Protein AF-A0A3C0C9X0-F1 (afdb_monomer)

Solvent-accessible surface area (backbone atoms only — not comparable to full-atom values): 4352 Å² total; per-residue (Å²): 116,75,86,46,46,70,28,37,34,20,15,25,62,94,37,72,35,39,57,55,47,72,71,40,70,65,35,41,80,44,75,26,92,41,60,69,57,22,51,52,35,37,75,70,62,75,24,80,40,70,44,69,56,67,70,60,51,53,50,46,41,72,74,66,69,49,78,86,68,78,89,76,81,133

Radius of gyration: 11.38 Å; Cα contacts (8 Å, |Δi|>4): 110; chains: 1; bounding box: 32×24×23 Å

Sequence (74 aa):
MEDLKDRKVCVQLGSVGAEIVKGIPGASMVTFNTMPEAYMELKKKGCDAAVTGTPVHQYYLASTKDQDLIYVKE

Foldseek 3Di:
DVVQALWEEEEEPPAPQQVVQVPHHNHHYDYDPDPVVSVVCVVVVVTVYYGHDPVVVVVCCVVPVDPVDDDDDD

Mean predicted aligned error: 4.43 Å

Secondary structure (DSSP, 8-state):
-GGGTT-EEEEETTSHHHHHHHTSTT-EEEEESSHHHHHHHHHTTSSSEEE--HHHHHHHHHHH--SS-PPPP-

pLDDT: mean 86.08, std 8.65, range [55.91, 95.19]

Nearest PDB structures (foldseek):
  6gpm-assembly1_A  TM=9.185E-01  e=2.382E-04  Thermotoga maritima MSB8
  4ymx-assembly2_B  TM=9.041E-01  e=2.076E-04  Caldanaerobacter subterraneus subsp. tengcongensis MB4
  6q3u-assembly1_A  TM=9.025E-01  e=8.180E-04  Thermotoga maritima MSB8
  4psh-assembly1_B  TM=9.034E-01  e=1.416E-03  Thermotoga maritima MSB8
  3del-assembly4_F  TM=9.215E-01  e=1.670E-02  Chlamydia trachomatis

Structure (mmCIF, N/CA/C/O backbone):
data_AF-A0A3C0C9X0-F1
#
_entry.id   AF-A0A3C0C9X0-F1
#
loop_
_atom_site.group_PDB
_atom_site.id
_atom_site.type_symbol
_atom_site.label_atom_id
_atom_site.label_alt_id
_atom_site.label_comp_id
_atom_site.label_asym_id
_atom_site.label_entity_id
_atom_site.label_seq_id
_atom_site.pdbx_PDB_ins_code
_atom_site.Cartn_x
_atom_site.Cartn_y
_atom_site.Cartn_z
_atom_site.occupancy
_atom_site.B_iso_or_equiv
_atom_site.auth_seq_id
_atom_site.auth_comp_id
_atom_site.auth_asym_id
_atom_site.auth_atom_id
_atom_site.pdbx_PDB_model_num
ATOM 1 N N . MET A 1 1 ? -10.353 -7.621 -5.066 1.00 62.88 1 MET A N 1
ATOM 2 C CA . MET A 1 1 ? -10.742 -6.269 -4.567 1.00 62.88 1 MET A CA 1
ATOM 3 C C . MET A 1 1 ? -11.669 -6.317 -3.359 1.00 62.88 1 MET A C 1
ATOM 5 O O . MET A 1 1 ? -11.592 -5.423 -2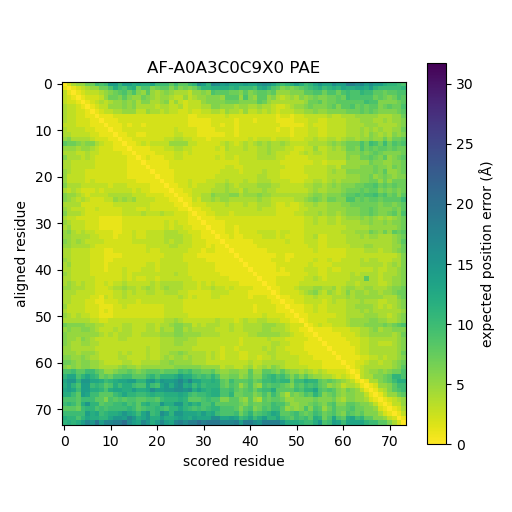.526 1.00 62.88 1 MET A O 1
ATOM 9 N N . GLU A 1 2 ? -12.545 -7.317 -3.242 1.00 74.12 2 GLU A N 1
ATOM 10 C CA . GLU A 1 2 ? -13.459 -7.416 -2.096 1.00 74.12 2 GLU A CA 1
ATOM 11 C C . GLU A 1 2 ? -12.737 -7.627 -0.763 1.00 74.12 2 GLU A C 1
ATOM 13 O O . GLU A 1 2 ? -13.179 -7.090 0.245 1.00 74.12 2 GLU A O 1
ATOM 18 N N . ASP A 1 3 ? -11.576 -8.286 -0.780 1.00 79.12 3 ASP A N 1
ATOM 19 C CA . ASP A 1 3 ? -10.742 -8.511 0.409 1.00 79.12 3 ASP A CA 1
ATOM 20 C C . ASP A 1 3 ? -10.165 -7.225 1.016 1.00 79.12 3 ASP A C 1
ATOM 22 O O . ASP A 1 3 ? -9.693 -7.236 2.149 1.00 79.12 3 ASP A O 1
ATOM 26 N N . LEU A 1 4 ? -10.188 -6.118 0.265 1.00 81.06 4 LEU A N 1
ATOM 27 C CA . LEU A 1 4 ? -9.700 -4.812 0.710 1.00 81.06 4 LEU A CA 1
ATOM 28 C C . LEU A 1 4 ? -10.808 -3.943 1.327 1.00 81.06 4 LEU A C 1
ATOM 30 O O . LEU A 1 4 ? -10.505 -2.878 1.868 1.00 81.06 4 LEU A O 1
ATOM 34 N N . LYS A 1 5 ? -12.076 -4.375 1.261 1.00 83.56 5 LYS A N 1
ATOM 35 C CA . LYS A 1 5 ? -13.192 -3.688 1.926 1.00 83.56 5 LYS A CA 1
ATOM 36 C C . LYS A 1 5 ? -12.961 -3.716 3.439 1.00 83.56 5 LYS A C 1
ATOM 38 O O . LYS A 1 5 ? -12.593 -4.748 3.994 1.00 83.56 5 LYS A O 1
ATOM 43 N N . ASP A 1 6 ? -13.127 -2.564 4.084 1.00 87.62 6 ASP A N 1
ATOM 44 C CA . ASP A 1 6 ? -12.941 -2.377 5.534 1.00 87.62 6 ASP A CA 1
ATOM 45 C C . ASP A 1 6 ? -11.527 -2.700 6.062 1.00 87.62 6 ASP A C 1
ATOM 47 O O . ASP A 1 6 ? -11.319 -2.859 7.267 1.00 87.62 6 ASP A O 1
ATOM 51 N N . ARG A 1 7 ? -10.527 -2.777 5.172 1.00 89.81 7 ARG A N 1
ATOM 52 C CA . ARG A 1 7 ? -9.123 -3.035 5.525 1.00 89.81 7 ARG A CA 1
ATOM 53 C C . ARG A 1 7 ? -8.270 -1.780 5.490 1.00 89.81 7 ARG A C 1
ATOM 55 O O . ARG A 1 7 ? -8.548 -0.838 4.743 1.00 89.81 7 ARG A O 1
ATOM 62 N N . LYS A 1 8 ? -7.182 -1.785 6.264 1.00 93.94 8 LYS A N 1
ATOM 63 C CA . LYS A 1 8 ? -6.124 -0.780 6.144 1.00 93.94 8 LYS A CA 1
ATOM 64 C C . LYS A 1 8 ? -5.177 -1.159 5.019 1.00 93.94 8 LYS A C 1
ATOM 66 O O . LYS A 1 8 ? -4.586 -2.236 5.043 1.00 93.94 8 LYS A O 1
ATOM 71 N N . VAL A 1 9 ? -4.986 -0.255 4.068 1.00 94.00 9 VAL A N 1
ATOM 72 C CA . VAL A 1 9 ? -4.159 -0.493 2.885 1.00 94.00 9 VAL A CA 1
ATOM 73 C C . VAL A 1 9 ? -3.037 0.535 2.812 1.00 94.00 9 VAL A C 1
ATOM 75 O O . VAL A 1 9 ? -3.290 1.736 2.717 1.00 94.00 9 VAL A O 1
ATOM 78 N N . CYS A 1 10 ? -1.795 0.061 2.845 1.00 95.19 10 CYS A N 1
ATOM 79 C CA . CYS A 1 10 ? -0.605 0.873 2.649 1.00 95.19 10 CYS A CA 1
ATOM 80 C C . CYS A 1 10 ? -0.368 1.153 1.159 1.00 95.19 10 CYS A C 1
ATOM 82 O O . CYS A 1 10 ? -0.34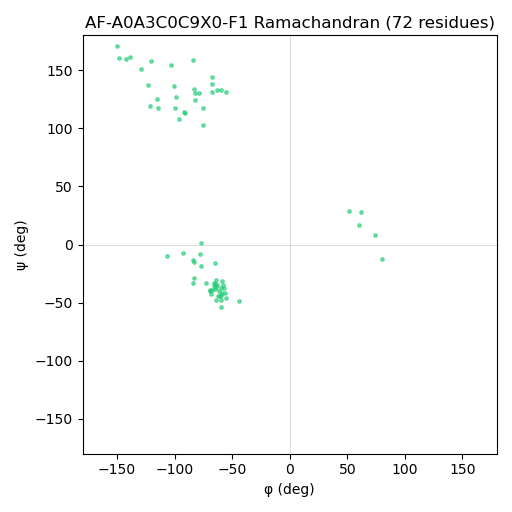0 0.240 0.332 1.00 95.19 10 CYS A O 1
ATOM 84 N N . VAL A 1 11 ? -0.141 2.413 0.805 1.00 94.44 11 VAL A N 1
ATOM 85 C CA . VAL A 1 11 ? 0.145 2.833 -0.576 1.00 94.44 11 VAL A CA 1
ATOM 86 C C . VAL A 1 11 ? 1.181 3.950 -0.602 1.00 94.44 11 VAL A C 1
ATOM 88 O O . VAL A 1 11 ? 1.368 4.668 0.378 1.00 94.44 11 VAL A O 1
ATOM 91 N N . GLN A 1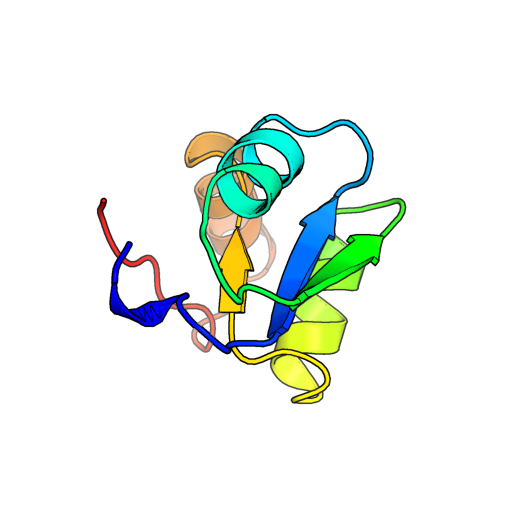 12 ? 1.832 4.147 -1.747 1.00 93.94 12 GLN A N 1
ATOM 92 C CA . GLN A 1 12 ? 2.663 5.330 -1.971 1.00 93.94 12 GLN A CA 1
ATOM 93 C C . GLN A 1 12 ? 1.778 6.493 -2.410 1.00 93.94 12 GLN A C 1
ATOM 95 O O . GLN A 1 12 ? 0.928 6.348 -3.297 1.00 93.94 12 GLN A O 1
ATOM 100 N N . LEU A 1 13 ? 2.011 7.653 -1.807 1.00 92.44 13 LEU A N 1
ATOM 101 C CA . LEU A 1 13 ? 1.360 8.905 -2.152 1.00 92.44 13 LEU A CA 1
ATOM 102 C C . LEU A 1 13 ? 1.547 9.217 -3.645 1.00 92.44 13 LEU A C 1
ATOM 104 O O . LEU A 1 13 ? 2.653 9.140 -4.174 1.00 92.44 13 LEU A O 1
ATOM 108 N N . GLY A 1 14 ? 0.453 9.566 -4.325 1.00 87.69 14 GLY A N 1
ATOM 109 C CA . GLY A 1 14 ? 0.473 9.923 -5.748 1.00 87.69 14 GLY A CA 1
ATOM 110 C C . GLY A 1 14 ? 0.654 8.744 -6.712 1.00 87.69 14 GLY A C 1
ATOM 111 O O . GLY A 1 14 ? 0.825 8.964 -7.907 1.00 87.69 14 GLY A O 1
ATOM 112 N N . SER A 1 15 ? 0.613 7.501 -6.225 1.00 89.25 15 SER A N 1
ATOM 113 C CA . SER A 1 15 ? 0.645 6.313 -7.083 1.00 89.25 15 SER A CA 1
ATOM 114 C C . SER A 1 15 ? -0.742 5.947 -7.623 1.00 89.25 15 SER A C 1
ATOM 116 O O . SER A 1 15 ? -1.766 6.267 -7.021 1.00 89.25 15 SER A O 1
ATOM 118 N N . VAL A 1 16 ? -0.776 5.183 -8.720 1.00 89.06 16 VAL A N 1
ATOM 119 C CA . VAL A 1 16 ? -2.019 4.583 -9.244 1.00 89.06 16 VAL A CA 1
ATOM 120 C C . VAL A 1 16 ? -2.684 3.680 -8.196 1.00 89.06 16 VAL A C 1
ATOM 122 O O . VAL A 1 16 ? -3.904 3.668 -8.081 1.00 89.06 16 VAL A O 1
ATOM 125 N N . GLY A 1 17 ? -1.890 2.982 -7.374 1.00 86.88 17 GLY A N 1
ATOM 126 C CA . GLY A 1 17 ? -2.403 2.154 -6.280 1.00 86.88 17 GLY A CA 1
ATOM 127 C C . GLY A 1 17 ? -3.208 2.950 -5.251 1.00 86.88 17 GLY A C 1
ATOM 128 O O . GLY A 1 17 ? -4.244 2.479 -4.791 1.00 86.88 17 GLY A O 1
ATOM 129 N N . ALA A 1 18 ? -2.788 4.182 -4.947 1.00 90.38 18 ALA A N 1
ATOM 130 C CA . ALA A 1 18 ? -3.542 5.069 -4.065 1.00 90.38 18 ALA A CA 1
ATOM 131 C C . ALA A 1 18 ? -4.901 5.458 -4.665 1.00 90.38 18 ALA A C 1
ATOM 133 O O . ALA A 1 18 ? -5.898 5.507 -3.948 1.00 90.38 18 ALA A O 1
ATOM 134 N N . GLU A 1 19 ? -4.963 5.693 -5.975 1.00 90.69 19 GLU A N 1
ATOM 135 C CA . GLU A 1 19 ? -6.220 6.029 -6.649 1.00 90.69 19 GLU A CA 1
ATOM 136 C C . GLU A 1 19 ? -7.185 4.837 -6.699 1.00 90.69 19 GLU A C 1
ATOM 138 O O . GLU A 1 19 ? -8.376 4.999 -6.446 1.00 90.69 19 GLU A O 1
ATOM 143 N N . ILE A 1 20 ? -6.667 3.624 -6.923 1.00 88.56 20 ILE A N 1
ATOM 144 C CA . ILE A 1 20 ? -7.465 2.392 -6.870 1.00 88.56 20 ILE A CA 1
ATOM 1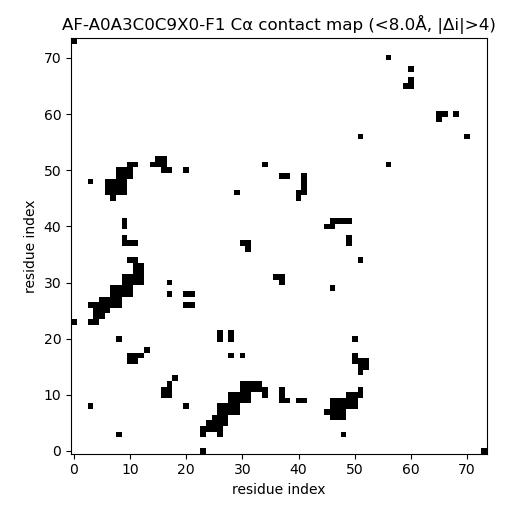45 C C . ILE A 1 20 ? -8.092 2.219 -5.482 1.00 88.56 20 ILE A C 1
ATOM 147 O O . ILE A 1 20 ? -9.291 1.972 -5.383 1.00 88.56 20 ILE A O 1
ATOM 151 N N . VAL A 1 21 ? -7.307 2.383 -4.410 1.00 89.81 21 VAL A N 1
ATOM 152 C CA . VAL A 1 21 ? -7.790 2.204 -3.030 1.00 89.81 21 VAL A CA 1
ATOM 153 C C . VAL A 1 21 ? -8.859 3.232 -2.659 1.00 89.81 21 VAL A C 1
ATOM 155 O O . VAL A 1 21 ? -9.827 2.867 -1.998 1.00 89.81 21 VAL A O 1
ATOM 158 N N . LYS A 1 22 ? -8.751 4.485 -3.125 1.00 88.75 22 LYS A N 1
ATOM 159 C CA . LYS A 1 22 ? -9.807 5.497 -2.918 1.00 88.75 22 LYS A CA 1
ATOM 160 C C . LYS A 1 22 ? -11.162 5.076 -3.493 1.00 88.75 22 LYS A C 1
ATOM 162 O O . LYS A 1 22 ? -12.191 5.482 -2.964 1.00 88.75 22 LYS A O 1
ATOM 167 N N . GLY A 1 23 ? -11.164 4.293 -4.571 1.00 88.31 23 GLY A N 1
ATOM 168 C CA . GLY A 1 23 ? -12.381 3.775 -5.194 1.00 88.31 23 GLY A CA 1
ATOM 169 C C . GLY A 1 23 ? -13.010 2.589 -4.458 1.00 88.31 23 GLY A C 1
ATOM 170 O O . GLY A 1 23 ? -14.107 2.177 -4.830 1.00 88.31 23 GLY A O 1
ATOM 171 N N . ILE A 1 24 ? -12.347 2.025 -3.439 1.00 88.06 24 ILE A N 1
ATOM 172 C CA . ILE A 1 24 ? -12.830 0.857 -2.692 1.00 88.06 24 ILE A CA 1
ATOM 173 C C . ILE A 1 24 ? -13.632 1.336 -1.472 1.00 88.06 24 ILE A C 1
ATOM 175 O O . ILE A 1 24 ? -13.058 1.915 -0.548 1.00 88.06 24 ILE A O 1
ATOM 179 N N . PRO A 1 25 ? -14.951 1.076 -1.414 1.00 87.12 25 PRO A N 1
ATOM 180 C CA . PRO A 1 25 ? -15.768 1.458 -0.268 1.00 87.12 25 PRO A CA 1
ATOM 181 C C . PRO A 1 25 ? -15.266 0.802 1.025 1.00 87.12 25 PRO A C 1
ATOM 183 O O . PRO A 1 25 ? -15.001 -0.400 1.051 1.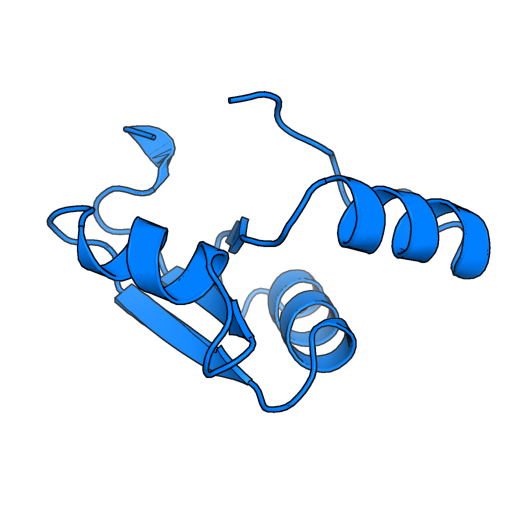00 87.12 25 PRO A O 1
ATOM 186 N N . GLY A 1 26 ? -15.140 1.592 2.093 1.00 87.31 26 GLY A N 1
ATOM 187 C CA . GLY A 1 26 ? -14.714 1.121 3.419 1.00 87.31 26 GLY A CA 1
ATOM 188 C C . GLY A 1 26 ? -13.202 0.927 3.590 1.00 87.31 26 GLY A C 1
ATOM 189 O O . GLY A 1 26 ? -12.731 0.811 4.719 1.00 87.31 26 GLY A O 1
ATOM 190 N N . ALA A 1 27 ? -12.408 0.940 2.514 1.00 90.75 27 ALA A N 1
ATOM 191 C CA . ALA A 1 27 ? -10.958 0.812 2.633 1.00 90.75 27 ALA A CA 1
ATOM 192 C C . ALA A 1 27 ? -10.342 2.046 3.318 1.00 90.75 27 ALA A C 1
ATOM 194 O O . ALA A 1 27 ? -10.595 3.193 2.945 1.00 90.75 27 ALA A O 1
ATOM 195 N N . SER A 1 28 ? -9.492 1.807 4.315 1.00 91.94 28 SER A N 1
ATOM 196 C CA . SER A 1 28 ? -8.731 2.847 5.010 1.00 91.94 28 SER A CA 1
ATOM 197 C C . SER A 1 28 ? -7.334 2.961 4.409 1.00 91.94 28 SER A C 1
ATOM 199 O O . S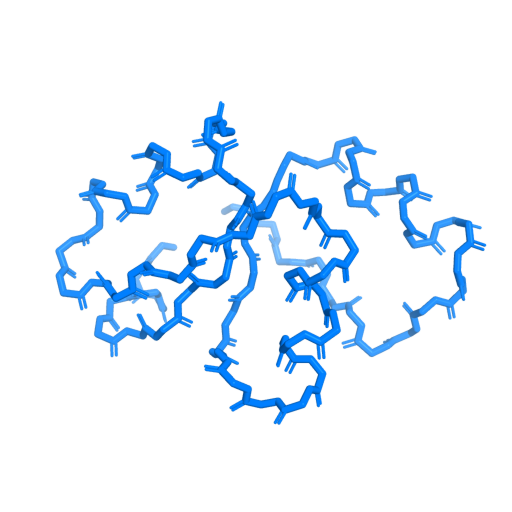ER A 1 28 ? -6.482 2.098 4.611 1.00 91.94 28 SER A O 1
ATOM 201 N N . MET A 1 29 ? -7.076 4.034 3.671 1.00 91.69 29 MET A N 1
ATOM 202 C CA . MET A 1 29 ? -5.785 4.252 3.020 1.00 91.69 29 MET A CA 1
ATOM 203 C C . MET A 1 29 ? -4.753 4.842 3.992 1.00 91.69 29 MET A C 1
ATOM 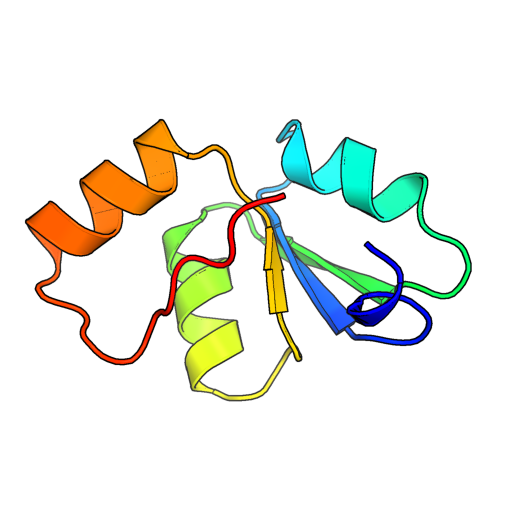205 O O . MET A 1 29 ? -5.013 5.857 4.638 1.00 91.69 29 MET A O 1
ATOM 209 N N . VAL A 1 30 ? -3.558 4.249 4.043 1.00 93.88 30 VAL A N 1
ATOM 210 C CA . VAL A 1 30 ? -2.380 4.796 4.732 1.00 93.88 30 VAL A CA 1
ATOM 211 C C . VAL A 1 30 ? -1.319 5.113 3.684 1.00 93.88 30 VAL A C 1
ATOM 213 O O . VAL A 1 30 ? -0.853 4.228 2.967 1.00 93.88 30 VAL A O 1
ATOM 216 N N . THR A 1 31 ? -0.959 6.387 3.558 1.00 93.62 31 THR A N 1
ATOM 217 C CA . THR A 1 31 ? -0.058 6.862 2.502 1.00 93.62 31 THR A CA 1
ATOM 218 C C . THR A 1 31 ? 1.362 7.061 3.010 1.00 93.62 31 THR A C 1
ATOM 220 O O . THR A 1 31 ? 1.563 7.689 4.047 1.00 93.62 31 THR A O 1
ATOM 223 N N . PHE A 1 32 ? 2.338 6.622 2.221 1.00 94.88 32 PHE A N 1
ATOM 224 C CA . PHE A 1 32 ? 3.769 6.780 2.481 1.00 94.88 32 PHE A CA 1
ATOM 225 C C . PHE A 1 32 ? 4.451 7.551 1.354 1.00 94.88 32 PHE A C 1
ATOM 227 O O . PHE A 1 32 ? 3.953 7.584 0.226 1.00 94.88 32 PHE A O 1
ATOM 234 N N . ASN A 1 33 ? 5.608 8.150 1.635 1.00 93.56 33 ASN A N 1
ATOM 235 C CA . ASN A 1 33 ? 6.373 8.867 0.613 1.00 93.56 33 ASN A CA 1
ATOM 236 C C . ASN A 1 33 ? 7.031 7.892 -0.365 1.00 93.56 33 ASN A C 1
ATOM 238 O O . ASN A 1 33 ? 7.148 8.181 -1.558 1.00 93.56 33 ASN A O 1
ATOM 242 N N . THR A 1 34 ? 7.425 6.717 0.127 1.00 91.50 34 THR A N 1
ATOM 243 C CA . THR A 1 34 ? 8.070 5.679 -0.675 1.00 91.50 34 THR A CA 1
ATOM 244 C C . THR A 1 34 ? 7.388 4.321 -0.499 1.00 91.50 34 THR A C 1
ATOM 246 O O . THR A 1 34 ? 6.827 4.002 0.547 1.00 91.50 34 THR A O 1
ATOM 249 N N . MET A 1 35 ? 7.443 3.482 -1.535 1.00 89.62 35 MET A N 1
ATOM 250 C CA . MET A 1 35 ? 6.891 2.126 -1.469 1.00 89.62 35 MET A CA 1
ATOM 251 C C . MET A 1 35 ? 7.623 1.196 -0.475 1.00 89.62 35 MET A C 1
ATOM 253 O O . MET A 1 35 ? 6.954 0.417 0.201 1.00 89.62 35 MET A O 1
ATOM 257 N N . PRO A 1 36 ? 8.958 1.278 -0.294 1.00 90.25 36 PRO A N 1
ATOM 258 C CA . PRO A 1 36 ? 9.639 0.543 0.772 1.00 90.25 36 PRO A CA 1
ATOM 259 C C . PRO A 1 36 ? 9.107 0.845 2.180 1.00 90.25 36 PRO A C 1
ATOM 261 O O . PRO A 1 36 ? 8.996 -0.078 2.982 1.00 90.25 36 PRO A O 1
ATOM 264 N N . GLU A 1 37 ? 8.735 2.094 2.485 1.00 92.56 37 GLU A N 1
ATOM 265 C CA . GLU A 1 37 ? 8.096 2.444 3.766 1.00 92.56 37 GLU A CA 1
ATOM 266 C C . GLU A 1 37 ? 6.747 1.738 3.939 1.00 92.56 37 GLU A C 1
ATOM 268 O O . GLU A 1 37 ? 6.499 1.147 4.988 1.00 92.56 37 GLU A O 1
ATOM 273 N N . ALA A 1 38 ? 5.923 1.718 2.888 1.00 93.31 38 ALA A N 1
ATOM 274 C CA . ALA A 1 38 ? 4.648 1.002 2.883 1.00 93.31 38 ALA A CA 1
ATOM 275 C C . ALA A 1 38 ? 4.828 -0.506 3.144 1.00 93.31 38 ALA A C 1
ATOM 277 O O . ALA A 1 38 ? 4.083 -1.092 3.930 1.00 93.31 38 ALA A O 1
ATOM 278 N N . TYR A 1 39 ? 5.843 -1.137 2.542 1.00 91.25 39 TYR A N 1
ATOM 279 C CA . TYR A 1 39 ? 6.154 -2.547 2.802 1.00 91.25 39 TYR A CA 1
ATOM 280 C C . TYR A 1 39 ? 6.674 -2.797 4.218 1.00 91.25 39 TYR A C 1
ATOM 282 O O . TYR A 1 39 ? 6.311 -3.798 4.837 1.00 91.25 39 TYR A O 1
ATOM 290 N N . MET A 1 40 ? 7.500 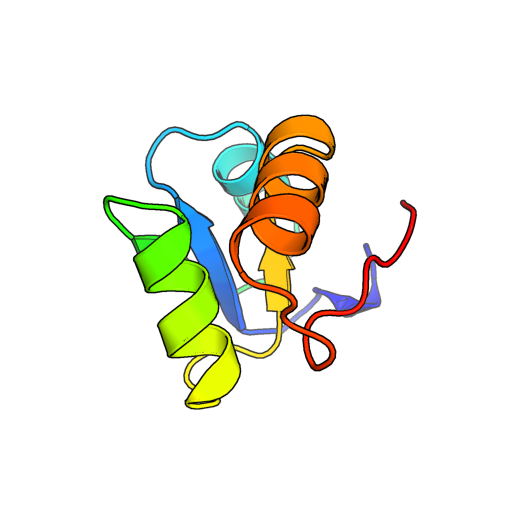-1.898 4.7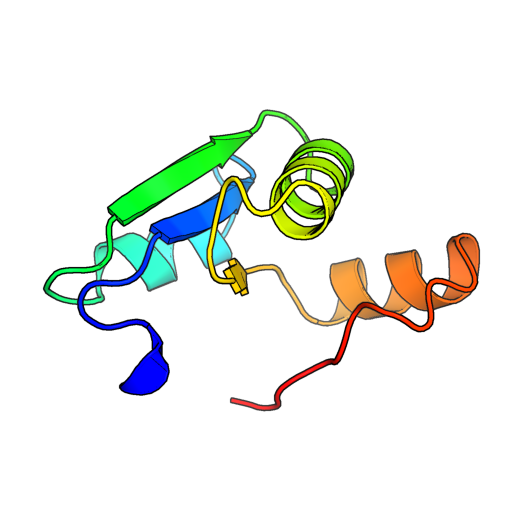58 1.00 91.25 40 MET A N 1
ATOM 291 C CA . MET A 1 40 ? 7.941 -2.001 6.150 1.00 91.25 40 MET A CA 1
ATOM 292 C C . MET A 1 40 ? 6.760 -1.919 7.118 1.00 91.25 40 MET A C 1
ATOM 294 O O . MET A 1 40 ? 6.731 -2.661 8.100 1.00 91.25 40 MET A O 1
ATOM 298 N N . GLU A 1 41 ? 5.786 -1.054 6.847 1.00 93.12 41 GLU A N 1
ATOM 299 C CA . GLU A 1 41 ? 4.602 -0.934 7.694 1.00 93.12 41 GLU A CA 1
ATOM 300 C C . GLU A 1 41 ? 3.694 -2.165 7.595 1.00 93.12 41 GLU A C 1
ATOM 302 O O . GLU A 1 41 ? 3.219 -2.663 8.620 1.00 93.12 41 GLU A O 1
ATOM 307 N N . LEU A 1 42 ? 3.529 -2.722 6.391 1.00 91.25 42 LEU A N 1
ATOM 308 C CA . LEU A 1 42 ? 2.833 -3.995 6.187 1.00 91.25 42 LEU A CA 1
ATOM 309 C C . LEU A 1 42 ? 3.463 -5.108 7.038 1.00 91.25 42 LEU A C 1
ATOM 311 O O . LEU A 1 42 ? 2.764 -5.813 7.765 1.00 91.25 42 LEU A O 1
ATOM 315 N N . LYS A 1 43 ? 4.796 -5.210 7.041 1.00 89.31 43 LYS A N 1
ATOM 316 C CA . LYS A 1 43 ? 5.530 -6.178 7.875 1.00 89.31 43 LYS A CA 1
ATOM 317 C C . LYS A 1 43 ? 5.350 -5.955 9.372 1.00 89.31 43 LYS A C 1
ATOM 319 O O . LYS A 1 43 ? 5.293 -6.911 10.144 1.00 89.31 43 LYS A O 1
ATOM 324 N N . LYS A 1 44 ? 5.244 -4.696 9.791 1.00 91.44 44 LYS A N 1
ATOM 325 C CA . LYS A 1 44 ? 4.961 -4.315 11.181 1.00 91.44 44 LYS A CA 1
ATOM 326 C C . LYS A 1 44 ? 3.489 -4.478 11.563 1.00 91.44 44 LYS A C 1
ATOM 328 O O . LYS A 1 44 ? 3.143 -4.201 12.708 1.00 91.44 44 LYS A O 1
ATOM 333 N N . LYS A 1 45 ? 2.640 -4.962 10.646 1.00 90.06 45 LYS A N 1
ATOM 334 C CA . LYS A 1 45 ? 1.187 -5.107 10.819 1.00 90.06 45 LYS A CA 1
ATOM 335 C C . LYS A 1 45 ? 0.470 -3.771 11.057 1.00 90.06 45 LYS A C 1
ATOM 337 O O . LYS A 1 45 ? -0.577 -3.742 11.701 1.00 90.06 45 LYS A O 1
ATOM 342 N N . GLY A 1 46 ? 1.018 -2.664 10.550 1.00 90.38 46 GLY A N 1
ATOM 343 C CA . GLY A 1 46 ? 0.347 -1.358 10.587 1.00 90.38 46 GLY A CA 1
ATOM 344 C C . GLY A 1 46 ? -0.766 -1.218 9.539 1.00 90.38 46 GLY A C 1
ATOM 345 O O . GLY A 1 46 ? -1.670 -0.393 9.692 1.00 90.38 46 GLY A O 1
ATOM 346 N N . CYS A 1 47 ? -0.748 -2.073 8.515 1.00 93.06 47 CYS A N 1
ATOM 347 C CA . CYS A 1 47 ? -1.818 -2.258 7.538 1.00 93.06 47 CYS A CA 1
ATOM 348 C C . CYS A 1 47 ? -2.021 -3.746 7.227 1.00 93.06 47 CYS A C 1
ATOM 350 O O . CYS A 1 47 ? -1.148 -4.571 7.496 1.00 93.06 47 CYS A O 1
ATOM 352 N N . ASP A 1 48 ? -3.184 -4.076 6.668 1.00 91.56 48 ASP A N 1
ATOM 353 C CA . ASP A 1 48 ? -3.560 -5.435 6.276 1.00 91.56 48 ASP A CA 1
ATOM 354 C C . ASP A 1 48 ? -3.013 -5.811 4.888 1.00 91.56 48 ASP A C 1
ATOM 356 O O . ASP A 1 48 ? -2.772 -6.983 4.610 1.00 91.56 48 ASP A O 1
ATOM 360 N N . ALA A 1 49 ? -2.831 -4.822 4.006 1.00 90.94 49 ALA A N 1
ATOM 361 C CA . ALA A 1 49 ? -2.357 -5.018 2.638 1.00 90.94 49 ALA A CA 1
ATOM 362 C C . ALA A 1 49 ? -1.528 -3.822 2.150 1.00 90.94 49 ALA A C 1
ATOM 364 O O . ALA A 1 49 ? -1.656 -2.717 2.677 1.00 90.94 49 ALA A O 1
ATOM 365 N N . ALA A 1 50 ? -0.724 -4.023 1.104 1.00 91.69 50 ALA A N 1
ATOM 366 C CA . ALA A 1 50 ? -0.092 -2.941 0.354 1.00 91.69 50 ALA A CA 1
ATOM 367 C C . ALA A 1 50 ? -0.460 -3.033 -1.131 1.00 91.69 50 ALA A C 1
ATOM 369 O O . ALA A 1 50 ? -0.443 -4.123 -1.701 1.00 91.69 50 ALA A O 1
ATOM 370 N N . VAL A 1 51 ? -0.775 -1.898 -1.759 1.00 89.94 51 VAL A N 1
ATOM 371 C CA . VAL A 1 51 ? -1.120 -1.836 -3.190 1.00 89.94 51 VAL A CA 1
ATOM 372 C C . VAL A 1 51 ? -0.074 -1.014 -3.932 1.00 89.94 51 VAL A C 1
ATOM 374 O O . VAL A 1 51 ? 0.201 0.140 -3.598 1.00 89.94 51 VAL A O 1
ATOM 377 N N . THR A 1 52 ? 0.504 -1.611 -4.971 1.00 88.81 52 THR A N 1
ATOM 378 C CA . THR A 1 52 ? 1.473 -0.965 -5.857 1.00 88.81 52 THR A CA 1
ATOM 379 C C . THR A 1 52 ? 1.399 -1.551 -7.262 1.00 88.81 52 THR A C 1
ATOM 381 O O . THR A 1 52 ? 0.755 -2.573 -7.486 1.00 88.81 52 THR A O 1
ATOM 384 N N . GLY A 1 53 ? 2.093 -0.929 -8.213 1.00 85.62 53 GLY A N 1
ATOM 385 C CA . GLY A 1 53 ? 2.217 -1.472 -9.560 1.00 85.62 53 GLY A CA 1
ATOM 386 C C . GLY A 1 53 ? 3.050 -2.757 -9.588 1.00 85.62 53 GLY A C 1
ATOM 387 O O . GLY A 1 53 ? 4.127 -2.826 -8.991 1.00 85.62 53 GLY A O 1
ATOM 388 N N . THR A 1 54 ? 2.600 -3.741 -10.367 1.00 85.19 54 THR A N 1
ATOM 389 C CA . THR A 1 54 ? 3.300 -5.011 -10.621 1.00 85.19 54 THR A CA 1
ATOM 390 C C . THR A 1 54 ? 4.807 -4.872 -10.897 1.00 85.19 54 THR A C 1
ATOM 392 O O . THR A 1 54 ? 5.570 -5.571 -10.231 1.00 85.19 54 THR A O 1
ATOM 395 N N . PRO A 1 55 ? 5.298 -3.976 -11.785 1.00 86.44 55 PRO A N 1
ATOM 396 C CA . PRO A 1 55 ? 6.741 -3.872 -12.035 1.00 86.44 55 PRO A CA 1
ATOM 397 C C . PRO A 1 55 ? 7.529 -3.379 -10.812 1.00 86.44 55 PRO A C 1
ATOM 399 O O . PRO A 1 55 ? 8.651 -3.825 -10.587 1.00 86.44 55 PRO A O 1
ATOM 402 N N . VAL A 1 56 ? 6.940 -2.506 -9.985 1.00 85.81 56 VAL A N 1
ATOM 403 C CA . VAL A 1 56 ? 7.566 -2.022 -8.742 1.00 85.81 56 VAL A CA 1
ATOM 404 C C . VAL A 1 56 ? 7.653 -3.154 -7.723 1.00 85.81 56 VAL A C 1
ATOM 406 O O . VAL A 1 56 ? 8.684 -3.325 -7.074 1.00 85.81 56 VAL A O 1
ATOM 409 N N . HIS A 1 57 ? 6.591 -3.952 -7.604 1.00 86.56 57 HIS A N 1
ATOM 410 C CA . HIS A 1 57 ? 6.574 -5.115 -6.723 1.00 86.56 57 HIS A CA 1
ATOM 411 C C . HIS A 1 57 ? 7.587 -6.184 -7.151 1.00 86.56 57 HIS A C 1
ATOM 413 O O . HIS A 1 57 ? 8.384 -6.634 -6.333 1.00 86.56 57 HIS A O 1
ATOM 419 N N . GLN A 1 58 ? 7.622 -6.534 -8.439 1.00 86.31 58 GLN A N 1
ATOM 420 C CA . GLN A 1 58 ? 8.584 -7.497 -8.982 1.00 86.31 58 GLN A CA 1
ATOM 421 C C . GLN A 1 58 ? 10.031 -7.039 -8.783 1.00 86.31 58 GLN A C 1
ATOM 423 O O . GLN A 1 58 ? 10.868 -7.827 -8.344 1.00 86.31 58 GLN A O 1
ATOM 428 N N . TYR A 1 59 ? 10.317 -5.760 -9.054 1.00 87.94 59 TYR A N 1
ATOM 429 C CA . TYR A 1 59 ? 11.634 -5.182 -8.797 1.00 87.94 59 TYR A CA 1
ATOM 430 C C . TYR A 1 59 ? 12.012 -5.269 -7.315 1.00 87.94 59 TYR A C 1
ATOM 432 O O . TYR A 1 59 ? 13.140 -5.646 -6.986 1.00 87.94 59 TYR A O 1
ATOM 440 N N . TYR A 1 60 ? 11.071 -4.956 -6.418 1.00 86.81 60 TYR A N 1
ATOM 441 C CA . TYR A 1 60 ? 11.293 -5.053 -4.980 1.00 86.81 60 TYR A CA 1
ATOM 442 C C . TYR A 1 60 ? 11.645 -6.485 -4.566 1.00 86.81 60 TYR A C 1
ATOM 444 O O . TYR A 1 60 ? 12.719 -6.685 -4.008 1.00 86.81 60 TYR A O 1
ATOM 452 N N . LEU A 1 61 ? 10.820 -7.479 -4.919 1.00 85.50 61 LEU A N 1
ATOM 453 C CA . LEU A 1 61 ? 11.065 -8.891 -4.591 1.00 85.50 61 LEU A CA 1
ATOM 454 C C . LEU A 1 61 ? 12.422 -9.390 -5.112 1.00 85.50 61 LEU A C 1
ATOM 456 O O . LEU A 1 61 ? 13.151 -10.076 -4.393 1.00 85.50 61 LEU A O 1
ATOM 460 N N . ALA A 1 62 ? 12.788 -9.009 -6.341 1.00 86.56 62 ALA A N 1
ATOM 461 C CA . ALA A 1 62 ? 14.077 -9.362 -6.931 1.00 86.56 62 ALA A CA 1
ATOM 462 C C . ALA A 1 62 ? 15.264 -8.722 -6.186 1.00 86.56 62 ALA A C 1
ATOM 464 O O . ALA A 1 62 ? 16.326 -9.335 -6.078 1.00 86.56 62 ALA A O 1
ATOM 465 N N . SER A 1 63 ? 15.080 -7.509 -5.658 1.00 84.69 63 SER A N 1
ATOM 466 C CA . SER A 1 63 ? 16.133 -6.741 -4.981 1.00 84.69 63 SER A CA 1
ATOM 467 C C . SER A 1 63 ? 16.309 -7.121 -3.509 1.00 84.69 63 SER A C 1
ATOM 469 O O . SER A 1 63 ? 17.422 -7.055 -2.990 1.00 84.69 63 SER A O 1
ATOM 471 N N . THR A 1 64 ? 15.232 -7.501 -2.818 1.00 79.19 64 THR A N 1
ATOM 472 C CA . THR A 1 64 ? 15.225 -7.686 -1.356 1.00 79.19 64 THR A CA 1
ATOM 473 C C . THR A 1 64 ? 15.185 -9.150 -0.911 1.00 79.19 64 THR A C 1
ATOM 475 O O . THR A 1 64 ? 15.400 -9.411 0.272 1.00 79.19 64 THR A O 1
ATOM 478 N N . LYS A 1 65 ? 14.955 -10.110 -1.829 1.00 73.38 65 LYS A N 1
ATOM 479 C CA . LYS A 1 65 ? 14.701 -11.541 -1.525 1.00 73.38 65 LYS A CA 1
ATOM 480 C C . LYS A 1 65 ? 13.596 -11.746 -0.484 1.00 73.38 65 LYS A C 1
ATOM 482 O O . LYS A 1 65 ? 13.612 -12.710 0.278 1.00 73.38 65 LYS A O 1
ATOM 487 N N . ASP A 1 66 ? 12.662 -10.812 -0.432 1.00 75.00 66 ASP A N 1
ATOM 488 C CA . ASP A 1 66 ? 11.641 -10.756 0.595 1.00 75.00 66 ASP A CA 1
ATOM 489 C C . ASP A 1 66 ? 10.571 -11.822 0.340 1.00 75.00 66 ASP A C 1
ATOM 491 O O . ASP A 1 66 ? 9.760 -11.683 -0.571 1.00 75.00 66 ASP A O 1
ATOM 495 N N . GLN A 1 67 ? 10.617 -12.920 1.099 1.00 68.75 67 GLN A N 1
ATOM 496 C CA . GLN A 1 67 ? 9.727 -14.074 0.909 1.00 68.75 67 GLN A CA 1
ATOM 497 C C . GLN A 1 67 ? 8.371 -13.918 1.608 1.00 68.75 67 GLN A C 1
ATOM 499 O O . GLN A 1 67 ? 7.448 -14.672 1.312 1.00 68.75 67 GLN A O 1
ATOM 504 N N . ASP A 1 68 ? 8.245 -12.940 2.509 1.00 71.31 68 ASP A N 1
ATOM 505 C CA . ASP A 1 68 ? 7.020 -12.704 3.280 1.00 71.31 68 ASP A CA 1
ATOM 506 C C . ASP A 1 68 ? 5.986 -11.875 2.500 1.00 71.31 68 ASP A C 1
ATOM 508 O O . ASP A 1 68 ? 4.816 -11.808 2.877 1.00 71.31 68 ASP A O 1
ATOM 512 N N . LEU A 1 69 ? 6.406 -11.228 1.409 1.00 75.69 69 LEU A N 1
ATOM 513 C CA . LEU A 1 69 ? 5.521 -10.471 0.535 1.00 75.69 69 LEU A CA 1
ATOM 514 C C . LEU A 1 69 ? 4.993 -11.372 -0.580 1.00 75.69 69 LEU A C 1
ATOM 516 O O . LEU A 1 69 ? 5.729 -11.796 -1.470 1.00 75.69 69 LEU A O 1
ATOM 520 N N . ILE A 1 70 ? 3.690 -11.630 -0.542 1.00 70.38 70 ILE A N 1
ATOM 521 C CA . ILE A 1 70 ? 3.005 -12.455 -1.534 1.00 70.38 70 ILE A CA 1
ATOM 522 C C . ILE A 1 70 ? 2.322 -11.542 -2.550 1.00 70.38 70 ILE A C 1
ATOM 524 O O . ILE A 1 70 ? 1.534 -10.667 -2.191 1.00 70.38 70 ILE A O 1
ATOM 528 N N . TYR A 1 71 ? 2.599 -11.774 -3.833 1.00 71.25 71 TYR A N 1
ATOM 529 C CA . TYR A 1 71 ? 1.847 -11.163 -4.921 1.00 71.25 71 TYR A CA 1
ATOM 530 C C . TYR A 1 71 ? 0.489 -11.854 -5.055 1.00 71.25 71 TYR A C 1
ATOM 532 O O . TYR A 1 71 ? 0.421 -13.042 -5.378 1.00 71.25 71 TYR A O 1
ATOM 540 N N . VAL A 1 72 ? -0.591 -11.105 -4.846 1.00 64.88 72 VAL A N 1
ATOM 541 C CA . VAL A 1 72 ? -1.947 -11.549 -5.180 1.00 64.88 72 VAL A CA 1
ATOM 542 C C . VAL A 1 72 ? -2.310 -10.914 -6.515 1.00 64.88 72 VAL A C 1
ATOM 544 O O . VAL A 1 72 ? -2.319 -9.691 -6.645 1.00 64.88 72 VAL A O 1
ATOM 547 N N . LYS A 1 73 ? -2.538 -11.757 -7.524 1.00 60.94 73 LYS A N 1
ATOM 548 C CA . LYS A 1 73 ? -2.987 -11.307 -8.843 1.00 60.94 73 LYS A CA 1
ATOM 549 C C . LYS A 1 73 ? -4.412 -10.753 -8.724 1.00 60.94 73 LYS A C 1
ATOM 551 O O . LYS A 1 73 ? -5.184 -11.264 -7.918 1.00 60.94 73 LYS A O 1
ATOM 556 N N . GLU A 1 74 ? -4.691 -9.708 -9.500 1.00 55.91 74 GLU A N 1
ATOM 557 C CA . GLU A 1 74 ? -5.972 -8.980 -9.544 1.00 55.91 74 GLU A CA 1
ATOM 558 C C . GLU A 1 74 ? -7.201 -9.890 -9.660 1.00 55.91 74 GLU A C 1
ATOM 560 O O . GLU A 1 74 ? -7.135 -10.872 -10.440 1.00 55.91 74 GLU A O 1
#